Protein AF-A0A534SDI1-F1 (afdb_monomer_lite)

Foldseek 3Di:
DDDDDDDDDDDDDDDPDDDDPDDPPPVPPPPPDDDDDLQPDDLVVQCPDPPDHSQLSVVSNVPDDDPDLCVCCVVPSDPPVSSD

Radius of gyration: 31.5 Å; chains: 1; bounding box: 53×66×72 Å

Structure (mmCIF, N/CA/C/O backbone):
data_AF-A0A534SDI1-F1
#
_entry.id   AF-A0A534SDI1-F1
#
loop_
_atom_site.group_PDB
_atom_site.id
_atom_site.type_symbol
_atom_site.label_atom_id
_atom_site.label_alt_id
_atom_site.label_comp_id
_atom_site.label_asym_id
_atom_site.label_entity_id
_atom_site.label_seq_id
_atom_site.pdbx_PDB_ins_code
_atom_site.Cartn_x
_atom_site.Cartn_y
_atom_site.Cartn_z
_atom_site.occupancy
_atom_site.B_iso_or_equiv
_atom_site.auth_seq_id
_atom_site.auth_comp_id
_atom_site.auth_asym_id
_atom_site.auth_atom_id
_atom_site.pdbx_PDB_model_num
ATOM 1 N N . MET A 1 1 ? -40.384 47.208 61.674 1.00 42.09 1 MET A N 1
ATOM 2 C CA . MET A 1 1 ? -41.475 47.957 61.004 1.00 42.09 1 MET A CA 1
ATOM 3 C C . MET A 1 1 ? -40.765 48.918 60.057 1.00 42.09 1 MET A C 1
ATOM 5 O O . MET A 1 1 ? -39.963 49.679 60.558 1.00 42.09 1 MET A O 1
ATOM 9 N N . VAL A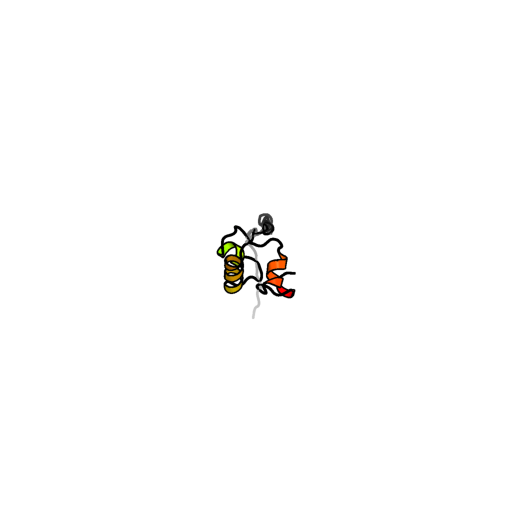 1 2 ? -40.792 48.848 58.727 1.00 43.84 2 VAL A N 1
ATOM 10 C CA . VAL A 1 2 ? -41.851 48.570 57.749 1.00 43.84 2 VAL A CA 1
ATOM 11 C C . VAL A 1 2 ? -41.193 48.021 56.466 1.00 43.84 2 VAL A C 1
ATOM 13 O O . VAL A 1 2 ? -40.123 48.470 56.070 1.00 43.84 2 VAL A O 1
ATOM 16 N N . ARG A 1 3 ? -41.845 47.034 55.838 1.00 44.00 3 ARG A N 1
ATOM 17 C CA . ARG A 1 3 ? -41.607 46.581 54.455 1.00 44.00 3 ARG A CA 1
ATOM 18 C C . ARG A 1 3 ? -41.937 47.710 53.470 1.00 44.00 3 ARG A C 1
ATOM 20 O O . ARG A 1 3 ? -42.972 48.340 53.633 1.00 44.00 3 ARG A O 1
ATOM 27 N N . GLY A 1 4 ? -41.181 47.851 52.385 1.00 45.12 4 GLY A N 1
ATOM 28 C CA . GLY A 1 4 ? -41.593 48.666 51.238 1.00 45.12 4 GLY A CA 1
ATOM 29 C C . GLY A 1 4 ? -40.921 48.193 49.956 1.00 45.12 4 GLY A C 1
ATOM 30 O O . GLY A 1 4 ? -39.723 48.369 49.790 1.00 45.12 4 GLY A O 1
ATOM 31 N N . HIS A 1 5 ? -41.693 47.532 49.094 1.00 49.56 5 HIS A N 1
ATOM 32 C CA . HIS A 1 5 ? -41.297 47.133 47.744 1.00 49.56 5 HIS A CA 1
ATOM 33 C C . HIS A 1 5 ? -41.178 48.362 46.840 1.00 49.56 5 HIS A C 1
ATOM 35 O O . HIS A 1 5 ? -42.049 49.223 46.911 1.00 49.56 5 HIS A O 1
ATOM 41 N N . ALA A 1 6 ? -40.209 48.367 45.922 1.00 48.66 6 ALA A N 1
ATOM 42 C CA . ALA A 1 6 ? -40.362 48.996 44.608 1.00 48.66 6 ALA A CA 1
ATOM 43 C C . ALA A 1 6 ? -39.224 48.560 43.670 1.00 48.66 6 ALA A C 1
ATOM 45 O O . ALA A 1 6 ? -38.107 49.061 43.756 1.00 48.66 6 ALA A O 1
ATOM 46 N N . ALA A 1 7 ? -39.525 47.637 42.757 1.00 52.06 7 ALA A N 1
ATOM 47 C CA . ALA A 1 7 ? -38.887 47.632 41.445 1.00 52.06 7 ALA A CA 1
ATOM 48 C C . ALA A 1 7 ? -39.562 48.722 40.596 1.00 52.06 7 ALA A C 1
ATOM 50 O O . ALA A 1 7 ? -40.784 48.874 40.664 1.00 52.06 7 ALA A O 1
ATOM 51 N N . PRO A 1 8 ? -38.786 49.492 39.828 1.00 45.59 8 PRO A N 1
ATOM 52 C CA . PRO A 1 8 ? -39.044 49.556 38.387 1.00 45.59 8 PRO A CA 1
ATOM 53 C C . PRO A 1 8 ? -37.712 49.541 37.610 1.00 45.59 8 PRO A C 1
ATOM 55 O O . PRO A 1 8 ? -36.746 50.184 37.992 1.00 45.59 8 PRO A O 1
ATOM 58 N N . ALA A 1 9 ? -37.552 48.620 36.663 1.00 48.59 9 ALA A N 1
ATOM 59 C CA . ALA A 1 9 ? -37.828 48.812 35.236 1.00 48.59 9 ALA A CA 1
ATOM 60 C C . ALA A 1 9 ? -36.697 49.550 34.495 1.00 48.59 9 ALA A C 1
ATOM 62 O O . ALA A 1 9 ? -36.236 50.590 34.946 1.00 48.59 9 ALA A O 1
ATOM 63 N N . VAL A 1 10 ? -36.384 49.036 33.292 1.00 46.59 10 VAL A N 1
ATOM 64 C CA . VAL A 1 10 ? -35.510 49.625 32.251 1.00 46.59 10 VAL A CA 1
ATOM 65 C C . VAL A 1 10 ? -34.014 49.344 32.533 1.00 46.59 10 VAL A C 1
ATOM 67 O O . VAL A 1 10 ? -33.518 49.624 33.608 1.00 46.59 10 VAL A O 1
ATOM 70 N N . CYS A 1 11 ? -33.233 48.660 31.690 1.00 36.78 11 CYS A N 1
ATOM 71 C CA . CYS A 1 11 ? -33.135 48.742 30.237 1.00 36.78 11 CYS A CA 1
ATOM 72 C C . CYS A 1 11 ? -33.035 47.378 29.537 1.00 36.78 11 CYS A C 1
ATOM 74 O O . CYS A 1 11 ? -32.272 46.496 29.924 1.00 36.78 11 CYS A O 1
ATOM 76 N N . LEU A 1 12 ? -33.750 47.305 28.414 1.00 50.81 12 LEU A N 1
ATOM 77 C CA . LEU A 1 12 ? -33.425 46.532 27.221 1.00 50.81 12 LEU A CA 1
ATOM 78 C C . LEU A 1 12 ? -31.915 46.533 26.919 1.00 50.81 12 LEU A C 1
ATOM 80 O O . 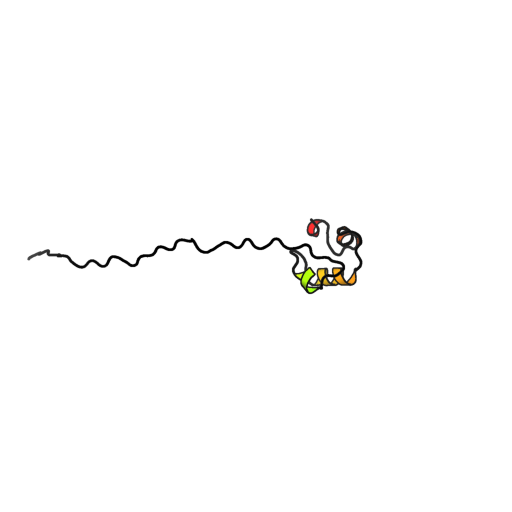LEU A 1 12 ? -31.327 47.591 26.713 1.00 50.81 12 LEU A O 1
ATOM 84 N N . ALA A 1 13 ? -31.347 45.346 26.745 1.00 47.97 13 ALA A N 1
ATOM 85 C CA . ALA A 1 13 ? -30.310 45.095 25.749 1.00 47.97 13 ALA A CA 1
ATOM 86 C C . ALA A 1 13 ? -30.449 43.639 25.292 1.00 47.97 13 ALA A C 1
ATOM 88 O O . ALA A 1 13 ? -29.729 42.736 25.707 1.00 47.97 13 ALA A O 1
ATOM 89 N N . ALA A 1 14 ? -31.468 43.419 24.462 1.00 48.97 14 ALA A N 1
ATOM 90 C CA . ALA A 1 14 ? -31.458 42.323 23.513 1.00 48.97 14 ALA A CA 1
ATOM 91 C C . ALA A 1 14 ? -30.305 42.527 22.513 1.00 48.97 14 ALA A C 1
ATOM 93 O O . ALA A 1 14 ? -29.888 43.658 22.270 1.00 48.97 14 ALA A O 1
ATOM 94 N N . ALA A 1 15 ? -29.890 41.423 21.889 1.00 54.62 15 ALA A N 1
ATOM 95 C CA . ALA A 1 15 ? -28.923 41.318 20.794 1.00 54.62 15 ALA A CA 1
ATOM 96 C C . ALA A 1 15 ? -27.448 41.104 21.189 1.00 54.62 15 ALA A C 1
ATOM 98 O O . ALA A 1 15 ? -26.574 41.907 20.884 1.00 54.62 15 ALA A O 1
ATOM 99 N N . LEU A 1 16 ? -27.142 39.901 21.685 1.00 52.78 16 LEU A N 1
ATOM 100 C CA . LEU A 1 16 ? -26.086 39.126 21.029 1.00 52.78 16 LEU A CA 1
ATOM 101 C C . LEU A 1 16 ? -26.767 38.059 20.179 1.00 52.78 16 LEU A C 1
ATOM 103 O O . LEU A 1 16 ? -27.158 36.985 20.628 1.00 52.78 16 LEU A O 1
ATOM 107 N N . LEU A 1 17 ? -26.990 38.467 18.938 1.00 52.34 17 LEU A N 1
ATOM 108 C CA . LEU A 1 17 ? -27.484 37.671 17.837 1.00 52.34 17 LEU A CA 1
ATOM 109 C C . LEU A 1 17 ? -26.446 36.570 17.560 1.00 52.34 17 LEU A C 1
ATOM 111 O O . LEU A 1 17 ? -25.497 36.778 16.810 1.00 52.34 17 LEU A O 1
ATOM 115 N N . VAL A 1 18 ? -26.615 35.395 18.164 1.00 62.31 18 VAL A N 1
ATOM 116 C CA . VAL A 1 18 ? -26.020 34.162 17.638 1.00 62.31 18 VAL A CA 1
ATOM 117 C C . VAL A 1 18 ? -27.014 33.585 16.637 1.00 62.31 18 VAL A C 1
ATOM 119 O O . VAL A 1 18 ? -28.000 32.966 17.034 1.00 62.31 18 VAL A O 1
ATOM 122 N N . PRO A 1 19 ? -26.770 33.772 15.332 1.00 57.91 19 PRO A N 1
ATOM 123 C CA . PRO A 1 19 ? -27.135 32.724 14.406 1.00 57.91 19 PRO A CA 1
ATOM 124 C C . PRO A 1 19 ? -26.039 32.567 13.356 1.00 57.91 19 PRO A C 1
ATOM 126 O O . PRO A 1 19 ? -25.968 33.294 12.372 1.00 57.91 19 PRO A O 1
ATOM 129 N N . ALA A 1 20 ? -25.218 31.545 13.534 1.00 52.38 20 ALA A N 1
ATOM 130 C CA . ALA A 1 20 ? -24.694 30.817 12.392 1.00 52.38 20 ALA A CA 1
ATOM 131 C C . ALA A 1 20 ? -24.485 29.363 12.806 1.00 52.38 20 ALA A C 1
ATOM 133 O O . ALA A 1 20 ? -23.373 28.842 12.835 1.00 52.38 20 ALA A O 1
ATOM 134 N N . CYS A 1 21 ? -25.595 28.695 13.126 1.00 50.59 21 CYS A N 1
ATOM 135 C CA . CYS A 1 21 ? -25.663 27.257 12.932 1.00 50.59 21 CYS A CA 1
ATOM 136 C C . CYS A 1 21 ? -25.261 26.953 11.475 1.00 50.59 21 CYS A C 1
ATOM 138 O O . CYS A 1 21 ? -26.004 27.218 10.536 1.00 50.59 21 CYS A O 1
ATOM 140 N N . GLY A 1 22 ? -24.046 26.437 11.295 1.00 57.44 22 GLY A N 1
ATOM 141 C CA . GLY A 1 22 ? -23.791 25.276 10.443 1.00 57.44 22 GLY A CA 1
ATOM 142 C C . GLY A 1 22 ? -23.714 25.427 8.920 1.00 57.44 22 GLY A C 1
ATOM 143 O O . GLY A 1 22 ? -23.407 24.428 8.280 1.00 57.44 22 GLY A O 1
ATOM 144 N N . LEU A 1 23 ? -23.924 26.589 8.293 1.00 57.69 23 LEU A N 1
ATOM 145 C CA . LEU A 1 23 ? -24.058 26.609 6.820 1.00 57.69 23 LEU A CA 1
ATOM 146 C C . LEU A 1 23 ? -22.752 26.633 5.991 1.00 57.69 23 LEU A C 1
ATOM 148 O O . LEU A 1 23 ? -22.823 26.643 4.762 1.00 57.69 23 LEU A O 1
ATOM 152 N N . PHE A 1 24 ? -21.567 26.615 6.613 1.00 52.56 24 PHE A N 1
ATOM 153 C CA . PHE A 1 24 ? -20.289 26.689 5.876 1.00 52.56 24 PHE A CA 1
ATOM 154 C C . PHE A 1 24 ? -19.241 25.627 6.212 1.00 52.56 24 PHE A C 1
ATOM 156 O O . PHE A 1 24 ? -18.155 25.663 5.640 1.00 52.56 24 PHE A O 1
ATOM 163 N N . HIS A 1 25 ? -19.570 24.603 7.000 1.00 58.75 25 HIS A N 1
ATOM 164 C CA . HIS A 1 25 ? -18.823 23.350 6.881 1.00 58.75 25 HIS A CA 1
ATOM 165 C C . HIS A 1 25 ? -19.424 22.575 5.714 1.00 58.75 25 HIS A C 1
ATOM 167 O O . HIS A 1 25 ? -20.215 21.651 5.889 1.00 58.75 25 HIS A O 1
ATOM 173 N N . ARG A 1 26 ? -19.053 22.974 4.488 1.00 60.88 26 ARG A N 1
ATOM 174 C CA . ARG A 1 26 ? -19.051 22.032 3.369 1.00 60.88 26 ARG A CA 1
ATOM 175 C C . ARG A 1 26 ? -18.155 20.898 3.845 1.00 60.88 26 ARG A C 1
ATOM 177 O O . ARG A 1 26 ? -16.937 21.051 3.834 1.00 60.88 26 ARG A O 1
ATOM 184 N N . HIS A 1 27 ? -18.758 19.824 4.354 1.00 59.84 27 HIS A N 1
ATOM 185 C CA . HIS A 1 27 ? -18.077 18.561 4.578 1.00 59.84 27 HIS A CA 1
ATOM 186 C C . HIS A 1 27 ? -17.536 18.185 3.204 1.00 59.84 27 HIS A C 1
ATOM 188 O O . HIS A 1 27 ? -18.260 17.684 2.347 1.00 59.84 27 HIS A O 1
ATOM 194 N N . ARG A 1 28 ? -16.291 18.581 2.935 1.00 65.88 28 ARG A N 1
ATOM 195 C CA . ARG A 1 28 ? -15.562 18.107 1.779 1.00 65.88 28 ARG A CA 1
ATOM 196 C C . ARG A 1 28 ? -15.368 16.646 2.103 1.00 65.88 28 ARG A C 1
ATOM 198 O O . ARG A 1 28 ? -14.538 16.311 2.945 1.00 65.88 28 ARG A O 1
ATOM 205 N N . GLU A 1 29 ? -16.246 15.826 1.547 1.00 68.69 29 GLU A N 1
ATOM 206 C CA . GLU A 1 29 ? -16.144 14.387 1.662 1.00 68.69 29 GLU A CA 1
ATOM 207 C C . GLU A 1 29 ? -14.697 14.040 1.289 1.00 68.69 29 GLU A C 1
ATOM 209 O O . GLU A 1 29 ? -14.214 14.518 0.249 1.00 68.69 29 GLU A O 1
ATOM 214 N N . PRO A 1 30 ? -13.937 13.384 2.184 1.00 67.94 30 PRO A N 1
ATOM 215 C CA . PRO A 1 30 ? -12.560 13.056 1.880 1.00 67.94 30 PRO A CA 1
ATOM 216 C C . PRO A 1 30 ? -12.578 12.249 0.589 1.00 67.94 30 PRO A C 1
ATOM 218 O O . PRO A 1 30 ? -13.309 11.268 0.473 1.00 67.94 30 PRO A O 1
ATOM 221 N N . ALA A 1 31 ? -11.826 12.721 -0.407 1.00 71.12 31 ALA A N 1
ATOM 222 C CA . ALA A 1 31 ? -11.733 12.033 -1.681 1.00 71.12 31 ALA A CA 1
ATOM 223 C C . ALA A 1 31 ? -11.371 10.572 -1.402 1.00 71.12 31 ALA A C 1
ATOM 225 O O . ALA A 1 31 ? -10.430 10.318 -0.642 1.00 71.12 31 ALA A O 1
ATOM 226 N N . ALA A 1 32 ? -12.128 9.641 -1.989 1.00 72.81 32 ALA A N 1
ATOM 227 C CA . ALA A 1 32 ? -11.869 8.221 -1.826 1.00 72.81 32 ALA A CA 1
ATOM 228 C C . ALA A 1 32 ? -10.378 7.937 -2.091 1.00 72.81 32 ALA A C 1
ATOM 230 O O . ALA A 1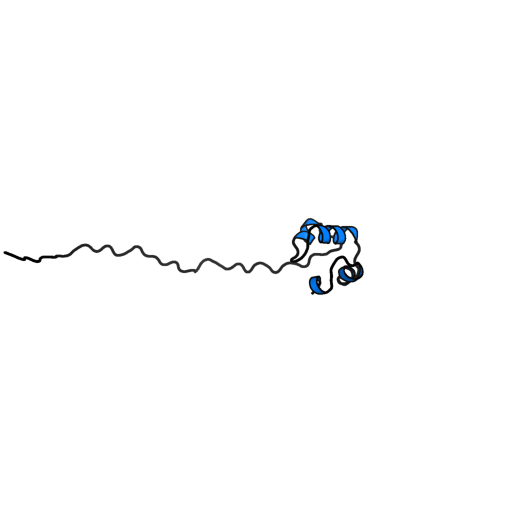 32 ? -9.801 8.525 -3.021 1.00 72.81 32 ALA A O 1
ATOM 231 N N . PRO A 1 33 ? -9.726 7.094 -1.269 1.00 71.94 33 PRO A N 1
ATOM 232 C CA . PRO A 1 33 ? -8.330 6.760 -1.475 1.00 71.94 33 PRO A CA 1
ATOM 233 C C . PRO A 1 33 ? -8.162 6.199 -2.885 1.00 71.94 33 PRO A C 1
ATOM 235 O O . PRO A 1 33 ? -8.851 5.266 -3.296 1.00 71.94 33 PRO A O 1
ATOM 238 N N . ARG A 1 34 ? -7.267 6.820 -3.654 1.00 82.62 34 ARG A N 1
ATOM 239 C CA . ARG A 1 34 ? -6.927 6.326 -4.985 1.00 82.62 34 ARG A CA 1
ATOM 240 C C . ARG A 1 34 ? -6.179 4.999 -4.836 1.00 82.62 34 ARG A C 1
ATOM 242 O O . ARG A 1 34 ? -5.337 4.910 -3.939 1.00 82.62 34 ARG A O 1
ATOM 249 N N . PRO A 1 35 ? -6.434 4.011 -5.711 1.00 87.62 35 PRO A N 1
ATOM 250 C CA . PRO A 1 35 ? -5.653 2.784 -5.736 1.00 87.62 35 PRO A CA 1
ATOM 251 C C . PRO A 1 35 ? -4.157 3.096 -5.832 1.00 87.62 35 PRO A C 1
ATOM 253 O O . PRO A 1 35 ? -3.739 3.955 -6.613 1.00 87.62 35 PRO A O 1
ATOM 256 N N . VAL A 1 36 ? -3.362 2.417 -5.010 1.00 92.62 36 VAL A N 1
ATOM 257 C CA . VAL A 1 36 ? -1.902 2.524 -5.019 1.00 92.62 36 VAL A CA 1
ATOM 258 C C . VAL A 1 36 ? -1.354 1.381 -5.859 1.00 92.62 36 VAL A C 1
ATOM 260 O O . VAL A 1 36 ? -1.599 0.219 -5.553 1.00 92.62 36 VAL A O 1
ATOM 263 N N . ASP A 1 37 ? -0.592 1.706 -6.900 1.00 95.25 37 ASP A N 1
ATOM 264 C CA . ASP A 1 37 ? 0.124 0.704 -7.687 1.00 95.25 37 ASP A CA 1
ATOM 265 C C . ASP A 1 37 ? 1.335 0.181 -6.900 1.00 95.25 37 ASP A C 1
ATOM 267 O O . ASP A 1 37 ? 2.326 0.888 -6.702 1.00 95.25 37 ASP A O 1
ATOM 271 N N . LEU A 1 38 ? 1.271 -1.073 -6.455 1.00 96.25 38 LEU A N 1
ATOM 272 C CA . LEU A 1 38 ? 2.309 -1.700 -5.637 1.00 96.25 38 LEU A CA 1
ATOM 273 C C . LEU A 1 38 ? 3.640 -1.872 -6.368 1.00 96.25 38 LEU A C 1
ATOM 275 O O . LEU A 1 38 ? 4.676 -1.924 -5.699 1.00 96.25 38 LEU A O 1
ATOM 279 N N . ASN A 1 39 ? 3.628 -1.936 -7.701 1.00 97.19 39 ASN A N 1
ATOM 280 C CA . ASN A 1 39 ? 4.820 -2.157 -8.516 1.00 97.19 39 ASN A CA 1
ATOM 281 C C . ASN A 1 39 ? 5.653 -0.879 -8.671 1.00 97.19 39 ASN A C 1
ATOM 283 O O . ASN A 1 39 ? 6.882 -0.947 -8.726 1.00 97.19 39 ASN A O 1
ATOM 287 N N . THR A 1 40 ? 5.011 0.294 -8.666 1.00 96.88 40 THR A N 1
ATOM 288 C CA . THR A 1 40 ? 5.682 1.579 -8.938 1.00 96.88 40 THR A CA 1
ATOM 289 C C . THR A 1 40 ? 5.651 2.569 -7.775 1.00 96.88 40 THR A C 1
ATOM 291 O O . THR A 1 40 ? 6.511 3.449 -7.705 1.00 96.88 40 THR A O 1
ATOM 294 N N . ALA A 1 41 ? 4.720 2.430 -6.826 1.00 96.44 41 ALA A N 1
ATOM 295 C CA . ALA A 1 41 ? 4.569 3.378 -5.727 1.00 96.44 41 ALA A CA 1
ATOM 296 C C . ALA A 1 41 ? 5.839 3.514 -4.875 1.00 96.44 41 ALA A C 1
ATOM 298 O O . ALA A 1 41 ? 6.668 2.608 -4.769 1.00 96.44 41 ALA A O 1
ATOM 299 N N . SER A 1 42 ? 5.995 4.647 -4.199 1.00 96.75 42 SER A N 1
ATOM 300 C CA . SER A 1 42 ? 7.040 4.777 -3.185 1.00 96.75 42 SER A CA 1
ATOM 301 C C . SER A 1 42 ? 6.668 3.985 -1.928 1.00 96.75 42 SER A C 1
ATOM 303 O O . SER A 1 42 ? 5.490 3.793 -1.623 1.00 96.75 42 SER A O 1
ATOM 305 N N . ARG A 1 43 ? 7.673 3.574 -1.143 1.00 97.00 43 ARG A N 1
ATOM 306 C CA . ARG A 1 43 ? 7.442 2.897 0.143 1.00 97.00 43 ARG A CA 1
ATOM 307 C C . ARG A 1 43 ? 6.502 3.703 1.047 1.00 97.00 43 ARG A C 1
ATOM 309 O O . ARG A 1 43 ? 5.525 3.166 1.545 1.00 97.00 43 ARG A O 1
ATOM 316 N N . GLY A 1 44 ? 6.736 5.012 1.163 1.00 96.31 44 GLY A N 1
ATOM 317 C CA . GLY A 1 44 ? 5.905 5.904 1.976 1.00 96.31 44 GLY A CA 1
ATOM 318 C C . GLY A 1 44 ? 4.471 6.090 1.464 1.00 96.31 44 GLY A C 1
ATOM 319 O O . GLY A 1 44 ? 3.612 6.524 2.223 1.00 96.31 44 GLY A O 1
ATOM 320 N N . ALA A 1 45 ? 4.183 5.791 0.193 1.00 95.31 45 ALA A N 1
ATOM 321 C CA . ALA A 1 45 ? 2.807 5.745 -0.303 1.00 95.31 45 ALA A CA 1
ATOM 322 C C . ALA A 1 45 ? 2.100 4.450 0.128 1.00 95.31 45 ALA A C 1
ATOM 324 O O . ALA A 1 45 ? 0.934 4.499 0.506 1.00 95.31 45 ALA A O 1
ATOM 325 N N . ILE A 1 46 ? 2.818 3.324 0.137 1.00 96.12 46 ILE 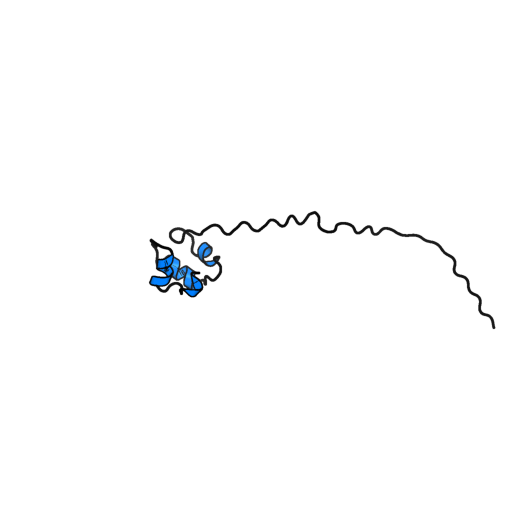A N 1
ATOM 326 C CA . ILE A 1 46 ? 2.315 2.024 0.605 1.00 96.12 46 ILE A CA 1
ATOM 327 C C . ILE A 1 46 ? 2.102 2.038 2.127 1.00 96.12 46 ILE A C 1
ATOM 329 O O . ILE A 1 46 ? 1.085 1.558 2.605 1.00 96.12 46 ILE A O 1
ATOM 333 N N . GLU A 1 47 ? 3.004 2.665 2.888 1.00 96.38 47 GLU A N 1
ATOM 334 C CA . GLU A 1 47 ? 2.880 2.845 4.348 1.00 96.38 47 GLU A CA 1
ATOM 335 C C . GLU A 1 47 ? 1.630 3.638 4.769 1.00 96.38 47 GLU A C 1
ATOM 337 O O . GLU A 1 47 ? 1.195 3.540 5.911 1.00 96.38 47 GLU A O 1
ATOM 342 N N . LYS A 1 48 ? 1.051 4.443 3.868 1.00 94.25 48 LYS A N 1
ATOM 343 C CA . LYS A 1 48 ? -0.178 5.210 4.136 1.00 94.25 48 LYS A CA 1
ATOM 344 C C . LYS A 1 48 ? -1.452 4.394 3.936 1.00 94.25 48 LYS A C 1
ATOM 346 O O . LYS A 1 48 ? -2.535 4.907 4.216 1.00 94.25 48 LYS A O 1
ATOM 351 N N . LEU A 1 49 ? -1.344 3.173 3.416 1.00 92.38 49 LEU A N 1
ATOM 352 C CA . LEU A 1 49 ? -2.490 2.291 3.264 1.00 92.38 49 LEU A CA 1
ATOM 353 C C . LEU A 1 49 ? -2.977 1.825 4.645 1.00 92.38 49 LEU A C 1
ATOM 355 O O . LEU A 1 49 ? -2.161 1.542 5.527 1.00 92.38 49 LEU A O 1
ATOM 359 N N . PRO A 1 50 ? -4.301 1.745 4.858 1.00 90.38 50 PRO A N 1
ATOM 360 C CA . PRO A 1 50 ? -4.850 1.276 6.122 1.00 90.38 50 PRO A CA 1
ATOM 361 C C . PRO A 1 50 ? -4.388 -0.159 6.398 1.00 90.38 50 PRO A C 1
ATOM 363 O O . PRO A 1 50 ? -4.389 -0.997 5.504 1.00 90.38 50 PRO A O 1
ATOM 366 N N . GLY A 1 51 ? -3.972 -0.436 7.635 1.00 91.69 51 GLY A N 1
ATOM 367 C CA . GLY A 1 51 ? -3.512 -1.768 8.045 1.00 91.69 51 GLY A CA 1
ATOM 368 C C . GLY A 1 51 ? -2.079 -2.125 7.632 1.00 91.69 51 GLY A C 1
ATOM 369 O O . GLY A 1 51 ? -1.558 -3.132 8.102 1.00 91.69 51 GLY A O 1
ATOM 370 N N . ILE A 1 52 ? -1.398 -1.296 6.831 1.00 95.56 52 ILE A N 1
ATOM 371 C CA . ILE A 1 52 ? -0.010 -1.550 6.437 1.00 95.56 52 ILE A CA 1
ATOM 372 C C . ILE A 1 52 ? 0.966 -0.977 7.464 1.00 95.56 52 ILE A C 1
ATOM 374 O O . ILE A 1 52 ? 0.960 0.209 7.788 1.00 95.56 52 ILE A O 1
ATOM 378 N N . THR A 1 53 ? 1.868 -1.830 7.945 1.00 96.38 53 THR A N 1
ATOM 379 C CA . THR A 1 53 ? 2.989 -1.420 8.801 1.00 96.38 53 THR A CA 1
ATOM 380 C C . THR A 1 53 ? 4.223 -1.043 7.969 1.00 96.38 53 THR A C 1
ATOM 382 O O . THR A 1 53 ? 4.379 -1.531 6.845 1.00 96.38 53 THR A O 1
ATOM 385 N N . PRO A 1 54 ? 5.177 -0.257 8.509 1.00 97.44 54 PRO A N 1
ATOM 386 C CA . PRO A 1 54 ? 6.442 0.030 7.821 1.00 97.44 54 PRO A CA 1
ATOM 387 C C . PRO A 1 54 ? 7.219 -1.231 7.416 1.00 97.44 54 PRO A C 1
ATOM 389 O O . PRO A 1 54 ? 7.826 -1.285 6.345 1.00 97.44 54 PRO A O 1
ATOM 392 N N . SER A 1 55 ? 7.156 -2.278 8.243 1.00 97.31 55 SER A N 1
ATOM 393 C CA . SER A 1 55 ? 7.770 -3.576 7.954 1.00 97.31 55 SER A CA 1
ATOM 394 C C . SER A 1 55 ? 7.103 -4.275 6.768 1.00 97.31 55 SER A C 1
ATOM 396 O O . SER A 1 55 ? 7.802 -4.793 5.899 1.00 97.31 55 SER A O 1
ATOM 398 N N . MET A 1 56 ? 5.768 -4.258 6.692 1.00 97.44 56 MET A N 1
ATOM 399 C CA . MET A 1 56 ? 5.032 -4.788 5.538 1.00 97.44 56 MET A CA 1
ATOM 400 C C . MET A 1 56 ? 5.349 -3.991 4.278 1.00 97.44 56 MET A C 1
ATOM 402 O O . MET A 1 56 ? 5.734 -4.584 3.279 1.00 97.44 56 MET A O 1
ATOM 406 N N . ALA A 1 57 ? 5.286 -2.658 4.328 1.00 97.81 57 ALA A N 1
ATOM 407 C CA . ALA A 1 57 ? 5.585 -1.808 3.176 1.00 97.81 57 ALA A CA 1
ATOM 408 C C . ALA A 1 57 ? 6.999 -2.038 2.627 1.00 97.81 57 ALA A C 1
ATOM 410 O O . ALA A 1 57 ? 7.196 -2.088 1.413 1.00 97.81 57 ALA A O 1
ATOM 411 N N . ARG A 1 58 ? 7.987 -2.231 3.510 1.00 98.19 58 ARG A N 1
ATOM 412 C CA . ARG A 1 58 ? 9.344 -2.619 3.111 1.00 98.19 58 ARG A CA 1
ATOM 413 C C . ARG A 1 58 ? 9.350 -3.947 2.350 1.00 98.19 58 ARG A C 1
ATOM 415 O O . ARG A 1 58 ? 9.905 -3.992 1.256 1.00 98.19 58 ARG A O 1
ATOM 422 N N . ARG A 1 59 ? 8.699 -4.983 2.887 1.00 98.00 59 ARG A N 1
ATOM 423 C CA . ARG A 1 59 ? 8.589 -6.296 2.229 1.00 98.00 59 ARG A CA 1
ATOM 424 C C . ARG A 1 59 ? 7.847 -6.212 0.895 1.00 98.00 59 ARG A C 1
ATOM 426 O O . ARG A 1 59 ? 8.261 -6.861 -0.055 1.00 98.00 59 ARG A O 1
ATOM 433 N N . ILE A 1 60 ? 6.812 -5.372 0.796 1.00 97.75 60 ILE A N 1
AT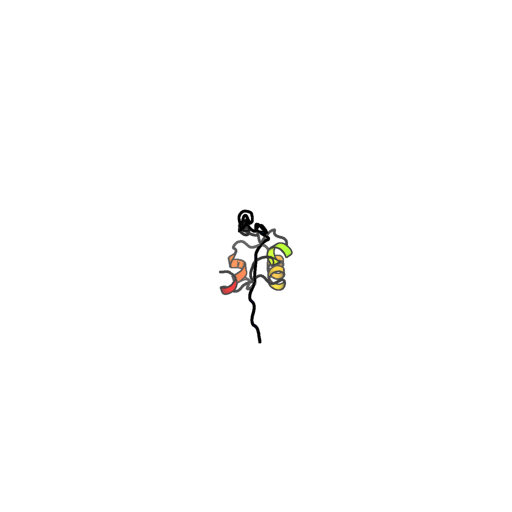OM 434 C CA . ILE A 1 60 ? 6.088 -5.125 -0.459 1.00 97.75 60 ILE A CA 1
ATOM 435 C C . ILE A 1 60 ? 7.041 -4.551 -1.514 1.00 97.75 60 ILE A C 1
ATOM 437 O O . ILE A 1 60 ? 7.046 -5.009 -2.651 1.00 97.75 60 ILE A O 1
ATOM 441 N N . VAL A 1 61 ? 7.872 -3.571 -1.155 1.00 97.88 61 VAL A N 1
ATOM 442 C CA . VAL A 1 61 ? 8.832 -2.972 -2.097 1.00 97.88 61 VAL A CA 1
ATOM 443 C C . VAL A 1 61 ? 9.935 -3.958 -2.493 1.00 97.88 61 VAL A C 1
ATOM 445 O O . VAL A 1 61 ? 10.276 -4.035 -3.670 1.00 97.88 61 VAL A O 1
ATOM 448 N N . GLU A 1 62 ? 10.478 -4.710 -1.534 1.00 97.62 62 GLU A N 1
ATOM 449 C CA . GLU A 1 62 ? 11.523 -5.720 -1.773 1.00 97.62 62 GLU A CA 1
ATOM 450 C C . GLU A 1 62 ? 11.015 -6.895 -2.620 1.00 97.62 62 GLU A C 1
ATOM 452 O O . GLU A 1 62 ? 11.774 -7.469 -3.393 1.00 97.62 62 GLU A O 1
ATOM 457 N N . GLY A 1 63 ? 9.732 -7.237 -2.492 1.00 96.44 63 GLY A N 1
ATOM 458 C CA . GLY A 1 63 ? 9.105 -8.356 -3.185 1.00 96.44 63 GLY A CA 1
ATOM 459 C C . GLY A 1 63 ? 8.576 -8.041 -4.581 1.00 96.44 63 GLY A C 1
ATOM 460 O O . GLY A 1 63 ? 7.861 -8.869 -5.119 1.00 96.44 63 GLY A O 1
ATOM 461 N N . ARG A 1 64 ? 8.857 -6.880 -5.177 1.00 96.56 64 ARG A N 1
ATOM 462 C CA . ARG A 1 64 ? 8.418 -6.570 -6.553 1.00 96.56 64 ARG A CA 1
ATOM 463 C C . ARG A 1 64 ? 9.119 -7.466 -7.589 1.00 96.56 64 ARG A C 1
ATOM 465 O O . ARG A 1 64 ? 10.282 -7.809 -7.374 1.00 96.56 64 ARG A O 1
ATOM 472 N N . PRO A 1 65 ? 8.500 -7.752 -8.752 1.00 97.12 65 PRO A N 1
ATOM 473 C CA . PRO A 1 65 ? 7.159 -7.347 -9.194 1.00 97.12 65 PRO A CA 1
ATOM 474 C C . PRO A 1 65 ? 6.041 -8.304 -8.732 1.00 97.12 65 PRO A C 1
ATOM 476 O O . PRO A 1 65 ? 6.298 -9.457 -8.370 1.00 97.12 65 PRO A O 1
ATOM 479 N N . TYR A 1 66 ? 4.806 -7.803 -8.770 1.00 97.00 66 TYR A N 1
ATOM 480 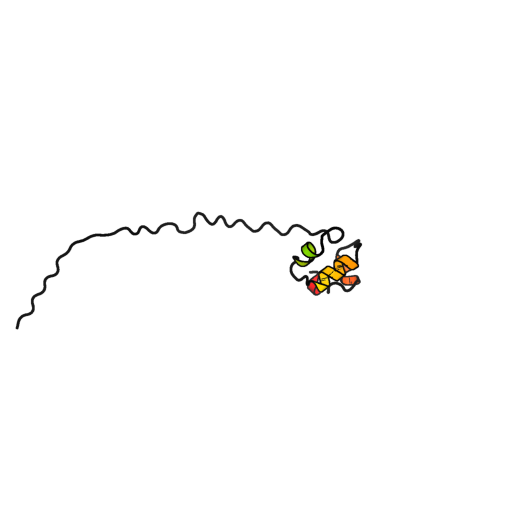C CA . TYR A 1 66 ? 3.565 -8.542 -8.517 1.00 97.00 66 TYR A CA 1
ATOM 481 C C . TYR A 1 66 ? 2.727 -8.605 -9.789 1.00 97.00 66 TYR A C 1
ATOM 483 O O . TYR A 1 66 ? 2.536 -7.573 -10.446 1.00 97.00 66 TYR A O 1
ATOM 491 N N . GLU A 1 67 ? 2.233 -9.797 -10.110 1.00 96.75 67 GLU A N 1
ATOM 492 C CA . GLU A 1 67 ? 1.321 -10.013 -11.239 1.00 96.75 67 GLU A CA 1
ATOM 493 C C . GLU A 1 67 ? -0.134 -9.874 -10.788 1.00 96.75 67 GLU A C 1
ATOM 495 O O . GLU A 1 67 ? -0.939 -9.261 -11.491 1.00 96.75 67 GLU A O 1
ATOM 500 N N . ASP A 1 68 ? -0.437 -10.356 -9.580 1.00 95.25 68 ASP A N 1
ATOM 501 C CA . ASP A 1 68 ? -1.748 -10.262 -8.946 1.00 95.25 68 ASP A CA 1
ATOM 502 C C . ASP A 1 68 ? -1.631 -9.704 -7.511 1.00 95.25 68 ASP A C 1
ATOM 504 O O . ASP A 1 68 ? -0.640 -9.960 -6.821 1.00 95.25 68 ASP A O 1
ATOM 508 N N . PRO A 1 69 ? -2.614 -8.932 -7.008 1.00 92.44 69 PRO A N 1
ATOM 509 C CA . PRO A 1 69 ? -2.618 -8.482 -5.617 1.00 92.44 69 PRO A CA 1
ATOM 510 C C . PRO A 1 69 ? -2.547 -9.620 -4.580 1.00 92.44 69 PRO A C 1
ATOM 512 O O . PRO A 1 69 ? -1.987 -9.416 -3.499 1.00 92.44 69 PRO A O 1
ATOM 515 N N . HIS A 1 70 ? -3.069 -10.811 -4.894 1.00 95.81 70 HIS A N 1
ATOM 516 C CA . HIS A 1 70 ? -3.034 -11.985 -4.019 1.00 95.81 70 HIS A CA 1
ATOM 517 C C . HIS A 1 70 ? -1.616 -12.549 -3.822 1.00 95.81 70 HIS A C 1
ATOM 519 O O . HIS A 1 70 ? -1.356 -13.195 -2.803 1.00 95.81 70 HIS A O 1
ATOM 525 N N . ASP A 1 71 ? -0.653 -12.198 -4.685 1.00 97.31 71 ASP A N 1
ATOM 526 C CA . ASP A 1 71 ? 0.770 -12.520 -4.499 1.00 97.31 71 ASP A CA 1
ATOM 527 C C . ASP A 1 71 ? 1.292 -12.046 -3.130 1.00 97.31 71 ASP A C 1
ATOM 529 O O . ASP A 1 71 ? 2.227 -12.626 -2.570 1.00 97.31 71 ASP A O 1
ATOM 533 N N . LEU A 1 72 ? 0.704 -10.984 -2.562 1.00 96.81 72 LEU A N 1
ATOM 534 C CA . LEU A 1 72 ? 1.044 -10.506 -1.222 1.00 96.81 72 LEU A CA 1
ATOM 535 C C . LEU A 1 72 ? 0.756 -11.553 -0.141 1.00 96.81 72 LEU A C 1
ATOM 537 O O . LEU A 1 72 ? 1.512 -11.652 0.830 1.00 96.81 72 LEU A O 1
ATOM 541 N N . VAL A 1 73 ? -0.316 -12.326 -0.303 1.00 96.88 73 VAL A N 1
ATOM 542 C CA . VAL A 1 73 ? -0.699 -13.399 0.617 1.00 96.88 73 VAL A CA 1
ATOM 543 C C . VAL A 1 73 ? 0.162 -14.633 0.371 1.00 96.88 73 VAL A C 1
ATOM 545 O O . VAL A 1 73 ? 0.735 -15.181 1.315 1.00 96.88 73 VAL A O 1
ATOM 548 N N . GLU A 1 74 ? 0.349 -15.022 -0.892 1.00 97.12 74 GLU A N 1
ATOM 549 C CA . GLU A 1 74 ? 1.174 -16.181 -1.263 1.00 97.12 74 GLU A CA 1
ATOM 550 C C . GLU A 1 74 ? 2.625 -16.036 -0.786 1.00 97.12 74 GLU A C 1
ATOM 552 O O . GLU A 1 74 ? 3.216 -16.961 -0.218 1.00 97.12 74 GLU A O 1
ATOM 557 N N . ARG A 1 75 ? 3.186 -14.827 -0.918 1.00 96.38 75 ARG A N 1
ATOM 558 C CA . ARG A 1 75 ? 4.537 -14.475 -0.442 1.00 96.38 75 ARG A CA 1
ATOM 559 C C . ARG A 1 75 ? 4.582 -14.197 1.065 1.00 96.38 75 ARG A C 1
ATOM 561 O O . ARG A 1 75 ? 5.625 -13.803 1.600 1.00 96.38 75 ARG A O 1
ATOM 568 N N . ARG A 1 76 ? 3.462 -14.401 1.768 1.00 96.38 76 ARG A N 1
ATOM 569 C CA . ARG A 1 76 ? 3.284 -14.188 3.213 1.00 96.38 76 ARG A CA 1
ATOM 570 C C . ARG A 1 76 ? 3.691 -12.791 3.667 1.00 96.38 76 ARG A C 1
ATOM 572 O O . ARG A 1 76 ? 4.263 -12.620 4.751 1.00 96.38 76 ARG A O 1
ATOM 579 N N . ILE A 1 77 ? 3.504 -11.802 2.802 1.00 96.31 77 ILE A N 1
ATOM 580 C CA . ILE A 1 77 ? 3.702 -10.390 3.128 1.00 96.31 77 ILE A CA 1
ATOM 581 C C . ILE A 1 77 ? 2.506 -9.904 3.941 1.00 96.31 77 ILE A C 1
ATOM 583 O O . ILE A 1 77 ? 2.713 -9.244 4.959 1.00 96.31 77 ILE A O 1
ATOM 587 N N . LEU A 1 78 ? 1.306 -10.304 3.521 1.00 95.81 78 LEU A N 1
ATOM 588 C CA . LEU A 1 78 ? 0.046 -10.138 4.237 1.00 95.81 78 LEU A CA 1
ATOM 589 C C . LEU A 1 78 ? -0.566 -11.505 4.552 1.00 95.81 78 LEU A C 1
ATOM 591 O O . LEU A 1 78 ? -0.247 -12.517 3.927 1.00 95.81 78 LEU A O 1
ATOM 595 N N . THR A 1 79 ? -1.448 -11.532 5.537 1.00 96.00 79 THR A N 1
ATOM 596 C CA . THR A 1 79 ? -2.369 -12.640 5.790 1.00 96.00 79 THR A CA 1
ATOM 597 C C . THR A 1 79 ? -3.682 -12.424 5.036 1.00 96.00 79 THR A C 1
ATOM 599 O O . THR A 1 79 ? -4.032 -11.298 4.686 1.00 96.00 79 THR A O 1
ATOM 602 N N . GLU A 1 80 ? -4.466 -13.489 4.859 1.00 94.69 80 GLU A N 1
ATOM 603 C CA . GLU A 1 80 ? -5.804 -13.403 4.251 1.00 94.69 80 GLU A CA 1
ATOM 604 C C . GLU A 1 80 ? -6.717 -12.395 4.976 1.00 94.69 80 GLU A C 1
ATOM 606 O O . GLU A 1 80 ? -7.516 -11.687 4.370 1.00 94.69 80 GLU A O 1
ATOM 611 N N . GLY A 1 81 ? -6.573 -12.291 6.302 1.00 94.00 81 GLY A N 1
ATOM 612 C CA . GLY A 1 81 ? -7.345 -11.359 7.124 1.00 94.00 81 GLY A CA 1
ATOM 613 C C . GLY A 1 81 ? -6.974 -9.888 6.929 1.00 94.00 81 GLY A C 1
ATOM 614 O O . GLY A 1 81 ? -7.801 -9.028 7.226 1.00 94.00 81 GLY A O 1
ATOM 615 N N . GLU A 1 82 ? -5.763 -9.609 6.446 1.00 92.31 82 GLU A N 1
ATOM 616 C CA . GLU A 1 82 ? -5.252 -8.260 6.171 1.00 92.31 82 GLU A CA 1
ATOM 617 C C . GLU A 1 82 ? -5.492 -7.826 4.719 1.00 92.31 82 GLU A C 1
ATOM 619 O O . GLU A 1 82 ? -5.475 -6.633 4.438 1.00 92.31 82 GLU A O 1
ATOM 624 N N . PHE A 1 83 ? -5.692 -8.777 3.801 1.00 90.56 83 PHE A N 1
ATOM 625 C CA . PHE A 1 83 ? -5.891 -8.507 2.373 1.00 90.56 83 PHE A CA 1
ATOM 626 C C . PHE A 1 83 ? -7.337 -8.121 2.004 1.00 90.56 83 PHE A C 1
ATOM 628 O O . PHE A 1 83 ? -7.573 -7.510 0.964 1.00 90.56 83 PHE A O 1
ATOM 635 N N . ARG A 1 84 ? -8.296 -8.496 2.849 1.00 84.69 84 ARG A N 1
ATOM 636 C CA . ARG A 1 84 ? -9.742 -8.344 2.631 1.00 84.69 84 ARG A CA 1
ATOM 637 C C . ARG A 1 84 ? -10.302 -6.950 2.919 1.00 84.69 84 ARG A C 1
ATOM 639 O O . ARG A 1 84 ? -9.770 -6.260 3.818 1.00 84.69 84 ARG A O 1
#

Sequence (84 aa):
MVRGHAAPAVCLAAALLVPACGLFHRHREPAAPRPVDLNTASRGAIEKLPGITPSMARRIVEGRPYEDPHDLVERRILTEGEFR

pLDDT: mean 79.22, std 20.83, range [36.78, 98.19]

Secondary structure (DSSP, 8-state):
---------------------STT----PPPPPPPP-TTTS-HHHHTTSTT--HHHHHHHHHT---SSTTHHHHTTSS-HHHH-